Protein AF-A0A176S6S4-F1 (afdb_monomer)

Mean predicted aligned error: 4.21 Å

Sequence (120 aa):
MIKAKTDCPVLLLNDADAAGFAEMELGAGKGRDGVVILHTFGTGIGSAIFVDGRLVPNTEFGHMEIRCKEAEHRASARNRTEEGLKWKAWAWRVNEFLARMEALFWPDLFIIGGGRESTT

InterPro domains:
  IPR000600 ROK family [PF00480] (2-67)
  IPR000600 ROK family [PTHR18964] (2-66)
  IPR043129 ATPase, nucleotide binding domain [SSF53067] (2-31)
  IPR043129 ATPase, nucleotide binding domain [SSF53067] (34-115)

Radius of gyration: 15.81 Å; Cα contacts (8 Å, |Δi|>4): 182; chains: 1; bounding box: 36×34×49 Å

Organism: NCBI:txid1003181

Structure (mmCIF, N/CA/C/O backbone):
data_AF-A0A176S6S4-F1
#
_entry.id   AF-A0A176S6S4-F1
#
loop_
_atom_site.group_PDB
_atom_site.id
_atom_site.type_symbol
_atom_site.label_atom_id
_atom_site.label_alt_id
_atom_site.label_comp_id
_atom_site.label_asym_id
_atom_site.label_entity_id
_atom_site.label_seq_id
_atom_site.pdbx_PDB_ins_code
_atom_site.Cartn_x
_atom_site.Cartn_y
_atom_site.Cartn_z
_atom_site.occupancy
_atom_site.B_iso_or_equiv
_atom_site.auth_seq_id
_atom_site.auth_comp_id
_atom_site.auth_asym_id
_atom_site.auth_atom_id
_atom_site.pdbx_PDB_model_num
ATOM 1 N N . MET A 1 1 ? 7.375 -7.491 24.045 1.00 76.62 1 MET A N 1
ATOM 2 C CA . MET A 1 1 ? 8.408 -6.504 24.437 1.00 76.62 1 MET A CA 1
ATOM 3 C C . MET A 1 1 ? 7.847 -5.083 24.581 1.00 76.62 1 MET A C 1
ATOM 5 O O . MET A 1 1 ? 8.157 -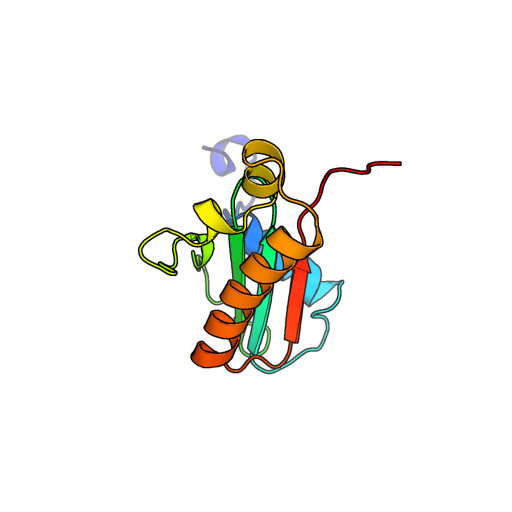4.463 25.583 1.00 76.62 1 MET A O 1
ATOM 9 N N . ILE A 1 2 ? 7.005 -4.576 23.663 1.00 89.81 2 ILE A N 1
ATOM 10 C CA . ILE A 1 2 ? 6.416 -3.219 23.777 1.00 89.81 2 ILE A CA 1
ATOM 11 C C . ILE A 1 2 ? 5.390 -3.127 24.919 1.00 89.81 2 ILE A C 1
ATOM 13 O O . ILE A 1 2 ? 5.599 -2.347 25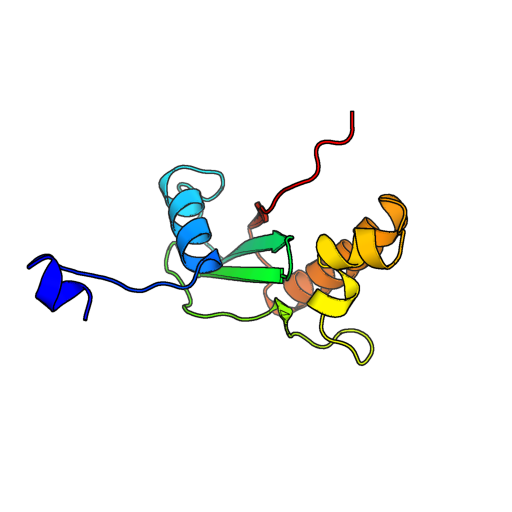.836 1.00 89.81 2 ILE A O 1
ATOM 17 N N . LYS A 1 3 ? 4.363 -3.994 24.939 1.00 90.31 3 LYS A N 1
ATOM 18 C CA . LYS A 1 3 ? 3.342 -4.039 26.010 1.00 90.31 3 LYS A CA 1
ATOM 19 C C . LYS A 1 3 ? 3.943 -4.068 27.423 1.00 90.31 3 LYS A C 1
ATOM 21 O O . LYS A 1 3 ? 3.522 -3.329 28.295 1.00 90.31 3 LYS A O 1
ATOM 26 N N . ALA A 1 4 ? 4.970 -4.893 27.629 1.00 88.62 4 ALA A N 1
ATOM 27 C CA . ALA A 1 4 ? 5.648 -5.027 28.920 1.00 88.62 4 ALA A CA 1
ATOM 28 C C . ALA A 1 4 ? 6.443 -3.777 29.344 1.00 88.62 4 ALA A C 1
ATOM 30 O O . ALA A 1 4 ? 6.741 -3.626 30.521 1.00 88.62 4 ALA A O 1
ATOM 31 N N . LYS A 1 5 ? 6.820 -2.906 28.399 1.00 94.69 5 LYS A N 1
ATOM 32 C CA . LYS A 1 5 ? 7.529 -1.651 28.684 1.00 94.69 5 LYS A CA 1
ATOM 33 C C . LYS A 1 5 ? 6.590 -0.458 28.850 1.00 94.69 5 LYS A C 1
ATOM 35 O O . LYS A 1 5 ? 6.988 0.514 29.476 1.00 94.69 5 LYS A O 1
ATOM 40 N N . THR A 1 6 ? 5.401 -0.507 28.253 1.00 93.88 6 THR A N 1
ATOM 41 C CA . THR A 1 6 ? 4.445 0.610 28.263 1.00 93.88 6 THR A CA 1
ATOM 42 C C . THR A 1 6 ? 3.305 0.424 29.255 1.00 93.88 6 THR A C 1
ATOM 44 O O . THR A 1 6 ? 2.640 1.400 29.565 1.00 93.88 6 THR A O 1
ATOM 47 N N . ASP A 1 7 ? 3.059 -0.809 29.709 1.00 93.12 7 ASP A N 1
ATOM 48 C CA . ASP A 1 7 ? 1.875 -1.208 30.488 1.00 93.12 7 ASP A CA 1
ATOM 49 C C . ASP A 1 7 ? 0.532 -0.826 29.826 1.00 93.12 7 ASP A C 1
ATOM 51 O O . ASP A 1 7 ? -0.523 -0.781 30.451 1.00 93.12 7 ASP A O 1
ATOM 55 N N . CYS A 1 8 ? 0.559 -0.590 28.511 1.00 95.25 8 CYS A N 1
ATOM 56 C CA . CYS A 1 8 ? -0.609 -0.238 27.708 1.00 95.25 8 CYS A CA 1
ATOM 57 C C . CYS A 1 8 ? -1.012 -1.397 26.785 1.00 95.25 8 CYS A C 1
ATOM 59 O O . CYS A 1 8 ? -0.154 -2.186 26.366 1.00 95.25 8 CYS A O 1
ATOM 61 N N . PRO A 1 9 ? -2.294 -1.491 26.383 1.00 95.00 9 PRO A N 1
ATOM 62 C CA . PRO A 1 9 ? -2.700 -2.318 25.252 1.00 95.00 9 PRO A CA 1
ATOM 63 C C . PRO A 1 9 ? -1.901 -1.954 23.993 1.00 95.00 9 PRO A C 1
ATOM 65 O O . PRO A 1 9 ? -1.708 -0.780 23.688 1.00 95.00 9 PRO A O 1
ATOM 68 N N . VAL A 1 10 ? -1.426 -2.967 23.267 1.00 93.12 10 VAL A N 1
ATOM 69 C CA . VAL A 1 10 ? -0.653 -2.797 22.030 1.00 93.12 10 VAL A CA 1
ATOM 70 C C . VAL A 1 10 ? -1.248 -3.699 20.964 1.00 93.12 10 VAL A C 1
ATOM 72 O O . VAL A 1 10 ? -1.411 -4.897 21.200 1.00 93.12 10 VAL A O 1
ATOM 75 N N . LEU A 1 11 ? -1.512 -3.121 19.796 1.00 90.75 11 LEU A N 1
ATOM 76 C CA . LEU A 1 11 ? -1.846 -3.832 18.570 1.00 90.75 11 LEU A CA 1
ATOM 77 C C . LEU A 1 11 ? -0.698 -3.635 17.577 1.00 90.75 11 LEU A C 1
ATOM 79 O O . LEU A 1 11 ? -0.171 -2.531 17.452 1.00 90.75 11 LEU A O 1
ATOM 83 N N . LEU A 1 12 ? -0.294 -4.711 16.907 1.00 90.69 12 LEU A N 1
ATOM 84 C CA . LEU A 1 12 ? 0.649 -4.654 15.795 1.00 90.69 12 LEU A CA 1
ATOM 85 C C . LEU A 1 12 ? -0.130 -4.790 14.497 1.00 90.69 12 LEU A C 1
ATOM 87 O O . LEU A 1 12 ? -1.062 -5.589 14.422 1.00 90.69 12 LEU A O 1
ATOM 91 N N . LEU A 1 13 ? 0.269 -4.014 13.501 1.00 90.69 13 LEU A N 1
ATOM 92 C CA . LEU A 1 13 ? -0.398 -3.954 12.215 1.00 90.69 13 LEU A CA 1
ATOM 93 C C . LEU A 1 13 ? 0.640 -3.737 11.112 1.00 90.69 13 LEU A C 1
ATOM 95 O O . LEU A 1 13 ? 1.675 -3.111 11.358 1.00 90.69 13 LEU A O 1
ATOM 99 N N . ASN A 1 14 ? 0.362 -4.271 9.923 1.00 91.19 14 ASN A N 1
ATOM 100 C CA . ASN A 1 14 ? 1.104 -3.932 8.713 1.00 91.19 14 ASN A CA 1
ATOM 101 C C . ASN A 1 14 ? 0.907 -2.428 8.392 1.00 91.19 14 ASN A C 1
ATOM 103 O O . ASN A 1 14 ? -0.087 -1.817 8.787 1.00 91.19 14 ASN A O 1
ATOM 107 N N . ASP A 1 15 ? 1.881 -1.805 7.734 1.00 92.75 15 ASP A N 1
ATOM 108 C CA . ASP A 1 15 ? 1.864 -0.374 7.422 1.00 92.75 15 ASP A CA 1
ATOM 109 C C . ASP A 1 15 ? 0.749 0.017 6.437 1.00 92.75 15 ASP A C 1
ATOM 111 O O . ASP A 1 15 ? 0.070 1.025 6.653 1.00 92.75 15 ASP A O 1
ATOM 115 N N . ALA A 1 16 ? 0.515 -0.787 5.399 1.00 94.88 16 ALA A N 1
ATOM 116 C CA . ALA A 1 16 ? -0.588 -0.611 4.461 1.00 94.88 16 ALA A CA 1
ATOM 117 C C . ALA A 1 16 ? -1.944 -0.807 5.146 1.00 94.88 16 ALA A C 1
ATOM 119 O O . ALA A 1 16 ? -2.841 0.005 4.936 1.00 94.88 16 ALA A O 1
ATOM 120 N N . ASP A 1 17 ? -2.082 -1.810 6.017 1.00 96.38 17 ASP A N 1
ATOM 121 C CA . ASP A 1 17 ? -3.300 -2.007 6.814 1.00 96.38 17 ASP A CA 1
ATOM 122 C C . ASP A 1 17 ? -3.570 -0.787 7.719 1.00 96.38 17 ASP A C 1
ATOM 124 O O . ASP A 1 17 ? -4.706 -0.319 7.829 1.00 96.38 17 ASP A O 1
ATOM 128 N N . ALA A 1 18 ? -2.524 -0.221 8.339 1.00 95.12 18 ALA A N 1
ATOM 129 C CA . ALA A 1 18 ? -2.633 0.981 9.168 1.00 95.12 18 ALA A CA 1
ATOM 130 C C . ALA A 1 18 ? -3.053 2.214 8.353 1.00 95.12 18 ALA A C 1
ATOM 132 O O . ALA A 1 18 ? -3.925 2.972 8.787 1.00 95.12 18 ALA A O 1
ATOM 133 N N . ALA A 1 19 ? -2.475 2.400 7.163 1.00 95.31 19 ALA A N 1
ATOM 134 C CA . ALA A 1 19 ? -2.897 3.439 6.224 1.00 95.31 19 ALA A CA 1
ATOM 135 C C . ALA A 1 19 ? -4.347 3.222 5.757 1.00 95.31 19 ALA A C 1
ATOM 137 O O .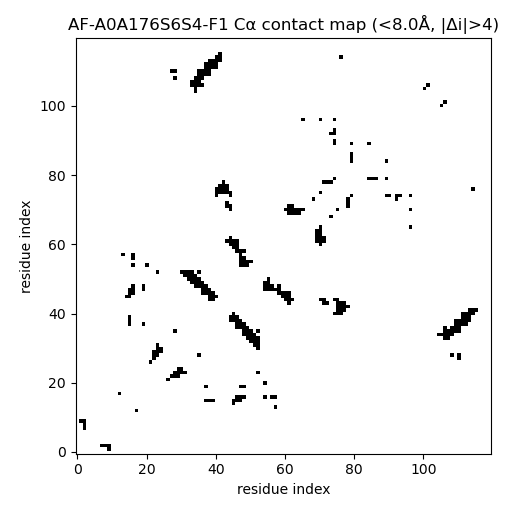 ALA A 1 19 ? -5.123 4.173 5.684 1.00 95.31 19 ALA A O 1
ATOM 138 N N . GLY A 1 20 ? -4.725 1.965 5.521 1.00 96.69 20 GLY A N 1
ATOM 139 C CA . GLY A 1 20 ? -6.080 1.527 5.213 1.00 96.69 20 GLY A CA 1
ATOM 140 C C . GLY A 1 20 ? -7.091 1.992 6.251 1.00 96.69 20 GLY A C 1
ATOM 141 O O . GLY A 1 20 ? -8.053 2.670 5.902 1.00 96.69 20 GLY A O 1
ATOM 142 N N . PHE A 1 21 ? -6.849 1.710 7.534 1.00 97.12 21 PHE A N 1
ATOM 143 C CA . PHE A 1 21 ? -7.740 2.176 8.601 1.00 97.12 21 PHE A CA 1
ATOM 144 C C . PHE A 1 21 ? -7.851 3.700 8.647 1.00 97.12 21 PHE A C 1
ATOM 146 O O . PHE A 1 21 ? -8.951 4.221 8.803 1.00 97.12 21 PHE A O 1
ATOM 153 N N . ALA A 1 22 ? -6.743 4.427 8.483 1.00 96.81 22 ALA A N 1
ATOM 154 C CA . ALA A 1 22 ? -6.787 5.887 8.470 1.00 96.81 22 ALA A CA 1
ATOM 155 C C . ALA A 1 22 ? -7.690 6.422 7.340 1.00 96.81 22 ALA A C 1
ATOM 157 O O . ALA A 1 22 ? -8.516 7.306 7.574 1.00 96.81 22 ALA A O 1
ATOM 158 N N . GLU A 1 23 ? -7.585 5.852 6.138 1.00 98.06 23 GLU A N 1
ATOM 159 C CA . GLU A 1 23 ? -8.406 6.234 4.985 1.00 98.06 23 GLU A CA 1
ATOM 160 C C . GLU A 1 23 ? -9.877 5.817 5.123 1.00 98.06 23 GLU A C 1
ATOM 162 O O . GLU A 1 23 ? -10.763 6.575 4.724 1.00 98.06 23 GLU A O 1
ATOM 167 N N . MET A 1 24 ? -10.156 4.654 5.716 1.00 98.06 24 MET A N 1
ATOM 168 C CA . MET A 1 24 ? -11.524 4.187 5.968 1.00 98.06 24 MET A CA 1
ATOM 169 C C . MET A 1 24 ? -12.231 4.983 7.073 1.00 98.06 24 MET A C 1
ATOM 171 O O . MET A 1 24 ? -13.443 5.161 7.017 1.00 98.06 24 MET A O 1
ATOM 175 N N . GLU A 1 25 ? -11.502 5.505 8.061 1.00 97.38 25 GLU A N 1
ATOM 176 C CA . GLU A 1 25 ? -12.096 6.265 9.170 1.00 97.38 25 GLU A CA 1
ATOM 177 C C . GLU A 1 25 ? -12.229 7.763 8.860 1.00 97.38 25 GLU A C 1
ATOM 179 O O . GLU A 1 25 ? -13.221 8.417 9.210 1.00 97.38 25 GLU A O 1
ATOM 184 N N . LEU A 1 26 ? -11.210 8.336 8.214 1.00 97.50 26 LEU A N 1
ATOM 185 C CA . LEU A 1 26 ? -11.047 9.788 8.097 1.00 97.50 26 LEU A CA 1
ATOM 186 C C . LEU A 1 26 ? -10.871 10.281 6.658 1.00 97.50 26 LEU A C 1
ATOM 188 O O . LEU A 1 26 ? -10.993 11.485 6.429 1.00 97.50 26 LEU A O 1
ATOM 192 N N . GLY A 1 27 ? -10.585 9.386 5.714 1.00 97.25 27 GLY A N 1
ATOM 193 C CA . GLY A 1 27 ? -10.189 9.730 4.352 1.00 97.25 27 GLY A CA 1
ATOM 194 C C . GLY A 1 27 ? -11.201 9.319 3.287 1.00 97.25 27 GLY A C 1
ATOM 195 O O . GLY A 1 27 ? -12.418 9.414 3.471 1.00 97.25 27 GLY A O 1
ATOM 196 N N . ALA A 1 28 ? -10.683 8.890 2.136 1.00 97.56 28 ALA A N 1
ATOM 197 C CA . ALA A 1 28 ? -11.482 8.613 0.942 1.00 97.56 28 ALA A CA 1
ATOM 198 C C . ALA A 1 28 ? -12.391 7.377 1.079 1.00 97.56 28 ALA A C 1
ATOM 200 O O . ALA A 1 28 ? -13.386 7.261 0.358 1.00 97.56 28 ALA A O 1
ATOM 201 N N . GLY A 1 29 ? -12.065 6.474 2.006 1.00 97.88 29 GLY A N 1
ATOM 202 C CA . GLY A 1 29 ? -12.836 5.268 2.300 1.00 97.88 29 GLY A CA 1
ATOM 203 C C . GLY A 1 29 ? -13.989 5.488 3.281 1.00 97.88 29 GLY A C 1
ATOM 204 O O . GLY A 1 29 ? -14.782 4.575 3.509 1.00 97.88 29 GLY A O 1
ATOM 205 N N . LYS A 1 30 ? -14.123 6.687 3.861 1.00 98.19 30 LYS A N 1
ATOM 206 C CA . LYS A 1 30 ? -15.117 6.950 4.903 1.00 98.19 30 LYS A CA 1
ATOM 207 C C . LYS A 1 30 ? -16.549 6.740 4.420 1.00 98.19 30 LYS A C 1
ATOM 209 O O . LYS A 1 30 ? -17.013 7.409 3.498 1.00 98.19 30 LYS A O 1
ATOM 214 N N . GLY A 1 31 ? -17.263 5.844 5.105 1.00 96.94 31 GLY A N 1
ATOM 215 C CA . GLY A 1 31 ? -18.653 5.498 4.792 1.00 96.94 31 GLY A CA 1
ATOM 216 C C . GLY A 1 31 ? -18.819 4.741 3.472 1.00 96.94 31 GLY A C 1
ATOM 217 O O . GLY A 1 31 ? -19.903 4.772 2.894 1.00 96.94 31 GLY A O 1
ATOM 218 N N . ARG A 1 32 ? -17.747 4.123 2.960 1.00 97.31 32 ARG A N 1
ATOM 219 C CA . ARG A 1 32 ? -17.800 3.241 1.794 1.00 97.31 32 ARG A CA 1
ATOM 220 C C . ARG A 1 32 ? -18.043 1.804 2.241 1.00 97.31 32 ARG A C 1
ATOM 222 O O . ARG A 1 32 ? -17.247 1.247 2.993 1.00 97.31 32 ARG A O 1
ATOM 229 N N . ASP A 1 33 ? -19.122 1.234 1.724 1.00 95.38 33 ASP A N 1
ATOM 230 C CA . ASP A 1 33 ? -19.413 -0.197 1.786 1.00 95.38 33 ASP A CA 1
ATOM 231 C C . ASP A 1 33 ? -18.848 -0.905 0.542 1.00 95.38 33 ASP A C 1
ATOM 233 O O . ASP A 1 33 ? -18.321 -0.250 -0.364 1.00 95.38 33 ASP A O 1
ATOM 237 N N . GLY A 1 34 ? -18.954 -2.234 0.489 1.00 97.75 34 GLY A N 1
ATOM 238 C CA . GLY A 1 34 ? -18.414 -3.032 -0.607 1.00 97.75 34 GLY A CA 1
ATOM 239 C C . GLY A 1 34 ? -16.911 -3.276 -0.480 1.00 97.75 34 GLY A C 1
ATOM 240 O O . GLY A 1 34 ? -16.359 -3.313 0.625 1.00 97.75 34 GLY A O 1
ATOM 241 N N . VAL A 1 35 ? -16.246 -3.495 -1.614 1.00 98.56 35 VAL A N 1
ATOM 242 C CA . VAL A 1 35 ? -14.820 -3.828 -1.681 1.00 98.56 35 VAL A CA 1
ATOM 243 C C . VAL A 1 35 ? -14.002 -2.561 -1.925 1.00 98.56 35 VAL A C 1
ATOM 245 O O . VAL A 1 35 ? -13.983 -2.013 -3.028 1.00 98.56 35 VAL A O 1
ATOM 248 N N . VAL A 1 36 ? -13.269 -2.119 -0.904 1.00 98.69 36 VAL A N 1
ATOM 249 C CA . VAL A 1 36 ? -12.339 -0.984 -0.992 1.00 98.69 36 VAL A CA 1
ATOM 250 C C . VAL A 1 36 ? -10.910 -1.501 -0.934 1.00 98.69 36 VAL A C 1
ATOM 252 O O . VAL A 1 36 ? -10.542 -2.231 -0.015 1.00 98.69 36 VAL A O 1
ATOM 255 N N . ILE A 1 37 ? -10.087 -1.109 -1.903 1.00 98.56 37 ILE A N 1
ATOM 256 C CA . ILE A 1 37 ? -8.686 -1.527 -1.985 1.00 98.56 37 ILE A CA 1
ATOM 257 C C . ILE A 1 37 ? -7.787 -0.304 -1.890 1.00 98.56 37 ILE A C 1
ATOM 259 O O . ILE A 1 37 ? -7.853 0.599 -2.723 1.00 98.56 37 ILE A O 1
ATOM 263 N N . LEU A 1 38 ? -6.901 -0.304 -0.900 1.00 98.06 38 LEU A N 1
ATOM 264 C CA . LEU A 1 38 ? -5.831 0.668 -0.772 1.00 98.06 38 LEU A CA 1
ATOM 265 C C . LEU A 1 38 ? -4.509 0.064 -1.242 1.00 98.06 38 LEU A C 1
ATOM 267 O O . LEU A 1 38 ? -4.114 -1.011 -0.792 1.00 98.06 38 LEU A O 1
ATOM 271 N N . HIS A 1 39 ? -3.798 0.793 -2.100 1.00 97.81 39 HIS A N 1
ATOM 272 C CA . HIS A 1 39 ? -2.423 0.478 -2.478 1.00 97.81 39 HIS A CA 1
ATOM 273 C C . HIS A 1 39 ? -1.488 1.638 -2.180 1.00 97.81 39 HIS A C 1
ATOM 275 O O . HIS A 1 39 ? -1.781 2.783 -2.525 1.00 97.81 39 HIS A O 1
ATOM 281 N N . THR A 1 40 ? -0.331 1.339 -1.593 1.00 95.69 40 THR A N 1
ATOM 282 C CA . THR A 1 40 ? 0.746 2.313 -1.395 1.00 95.69 40 THR A CA 1
ATOM 283 C C . THR A 1 40 ? 1.888 2.035 -2.364 1.00 95.69 40 THR A C 1
ATOM 285 O O . THR A 1 40 ? 2.365 0.909 -2.459 1.00 95.69 40 THR A O 1
ATOM 288 N N . PHE A 1 41 ? 2.353 3.060 -3.083 1.00 95.38 41 PHE A N 1
ATOM 289 C CA . PHE A 1 41 ? 3.505 2.951 -3.985 1.00 95.38 41 PHE A CA 1
ATOM 290 C C . PHE A 1 41 ? 4.703 3.697 -3.395 1.00 95.38 41 PHE A C 1
ATOM 292 O O . PHE A 1 41 ? 4.763 4.926 -3.413 1.00 95.38 41 PHE A O 1
ATOM 299 N N . GLY A 1 42 ? 5.670 2.948 -2.868 1.00 92.69 42 GLY A N 1
ATOM 300 C CA . GLY A 1 42 ? 6.865 3.485 -2.217 1.00 92.69 42 GLY A CA 1
ATOM 301 C C . GLY A 1 42 ? 8.109 2.694 -2.604 1.00 92.69 42 GLY A C 1
ATOM 302 O O . GLY A 1 42 ? 8.359 2.455 -3.788 1.00 92.69 42 GLY A O 1
ATOM 303 N N . THR A 1 43 ? 8.889 2.281 -1.603 1.00 92.31 43 THR A N 1
ATOM 304 C CA . THR A 1 43 ? 10.003 1.338 -1.798 1.00 92.31 43 THR A CA 1
ATOM 305 C C . THR A 1 43 ? 9.511 0.019 -2.400 1.00 92.31 43 THR A C 1
ATOM 307 O O . THR A 1 43 ? 10.140 -0.487 -3.327 1.00 92.31 43 THR A O 1
ATOM 310 N N . GLY A 1 44 ? 8.368 -0.475 -1.918 1.00 94.19 44 GLY A N 1
ATOM 311 C CA . GLY A 1 44 ? 7.617 -1.603 -2.474 1.00 94.19 44 GLY A CA 1
ATOM 312 C C . GLY A 1 44 ? 6.196 -1.193 -2.869 1.00 94.19 44 GLY A C 1
ATOM 313 O O . GLY A 1 44 ? 5.920 -0.001 -3.078 1.00 94.19 44 GLY A O 1
ATOM 314 N N . ILE A 1 45 ? 5.304 -2.179 -2.962 1.00 96.62 45 ILE A N 1
ATOM 315 C CA . ILE A 1 45 ? 3.860 -1.968 -3.137 1.00 96.62 45 ILE A CA 1
ATOM 316 C C . ILE A 1 45 ? 3.119 -2.589 -1.953 1.00 96.62 45 ILE A C 1
ATOM 318 O O . ILE A 1 45 ? 3.110 -3.806 -1.811 1.00 96.62 45 ILE A O 1
ATOM 322 N N . GLY A 1 46 ? 2.472 -1.762 -1.134 1.00 96.50 46 GLY A N 1
ATOM 323 C CA . GLY A 1 46 ? 1.611 -2.237 -0.050 1.00 96.50 46 GLY A CA 1
ATOM 324 C C . GLY A 1 46 ? 0.171 -2.459 -0.513 1.00 96.50 46 GLY A C 1
ATOM 325 O O . GLY A 1 46 ? -0.280 -1.862 -1.499 1.00 96.50 46 GLY A O 1
ATOM 326 N N . SER A 1 47 ? -0.574 -3.295 0.209 1.00 97.19 47 SER A N 1
ATOM 327 C CA . SER A 1 47 ? -2.003 -3.514 -0.032 1.00 97.19 47 SER A CA 1
ATOM 328 C C . SER A 1 47 ? -2.794 -3.663 1.257 1.00 97.19 47 SER A C 1
ATOM 330 O O . SER A 1 47 ? -2.378 -4.399 2.143 1.00 97.19 47 SER A O 1
ATOM 332 N N . ALA A 1 48 ? -3.960 -3.024 1.307 1.00 97.88 48 ALA A N 1
ATOM 333 C CA . ALA A 1 48 ? -4.982 -3.266 2.315 1.00 97.88 48 ALA A CA 1
ATOM 334 C C . ALA A 1 48 ? -6.342 -3.385 1.628 1.00 97.88 48 ALA A C 1
ATOM 336 O O . ALA A 1 48 ? -6.698 -2.545 0.798 1.00 97.88 48 ALA A O 1
ATOM 337 N N . ILE A 1 49 ? -7.098 -4.428 1.959 1.00 98.38 49 ILE A N 1
ATOM 338 C CA . ILE A 1 49 ? -8.425 -4.673 1.388 1.00 98.38 49 ILE A CA 1
ATOM 339 C C . ILE A 1 49 ? -9.458 -4.622 2.502 1.00 98.38 49 ILE A C 1
ATOM 341 O O . ILE A 1 49 ? -9.292 -5.258 3.539 1.00 98.38 49 ILE A O 1
ATOM 345 N N . PHE A 1 50 ? -10.545 -3.902 2.262 1.00 98.50 50 PHE A N 1
ATOM 346 C CA . PHE A 1 50 ? -11.698 -3.844 3.144 1.00 98.50 50 PHE A CA 1
ATOM 347 C C . PHE A 1 50 ? -12.920 -4.401 2.425 1.00 98.50 50 PHE A C 1
ATOM 349 O O . PHE A 1 50 ? -13.139 -4.103 1.253 1.00 98.50 50 PHE A O 1
ATOM 356 N N . VAL A 1 51 ? -13.714 -5.191 3.144 1.00 98.44 51 VAL A N 1
ATOM 357 C CA . VAL A 1 51 ? -15.037 -5.650 2.712 1.00 98.44 51 VAL A CA 1
ATOM 358 C C . VAL A 1 51 ? -16.046 -5.148 3.733 1.00 98.44 51 VAL A C 1
ATOM 360 O O . VAL A 1 51 ? -15.963 -5.516 4.906 1.00 98.44 51 VAL A O 1
ATOM 363 N N . ASP A 1 52 ? -16.950 -4.269 3.307 1.00 97.88 52 ASP A N 1
ATOM 364 C CA . ASP A 1 52 ? -17.965 -3.636 4.162 1.00 97.88 52 ASP A CA 1
ATOM 365 C C . ASP A 1 52 ? -17.350 -3.016 5.432 1.00 97.88 52 ASP A C 1
ATOM 367 O O . ASP 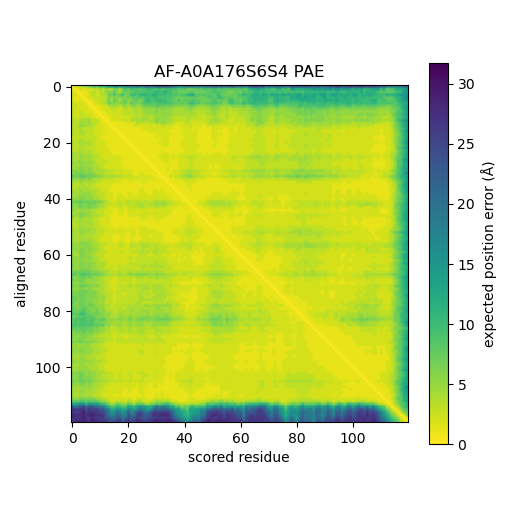A 1 52 ? -17.735 -3.306 6.570 1.00 97.88 52 ASP A O 1
ATOM 371 N N . GLY A 1 53 ? -16.294 -2.220 5.234 1.00 97.00 53 GLY A N 1
ATOM 372 C CA . GLY A 1 53 ? -15.557 -1.548 6.308 1.00 97.00 53 GLY A CA 1
ATOM 373 C C . GLY A 1 53 ? -14.663 -2.457 7.159 1.00 97.00 53 GLY A C 1
ATOM 374 O O . GLY A 1 53 ? -13.989 -1.972 8.067 1.00 97.00 53 GLY A O 1
ATOM 375 N N . ARG A 1 54 ? -14.611 -3.769 6.892 1.00 97.69 54 ARG A N 1
ATOM 376 C CA . ARG A 1 54 ? -13.794 -4.723 7.656 1.00 97.69 54 ARG A CA 1
ATOM 377 C C . ARG A 1 54 ? -12.518 -5.075 6.916 1.00 97.69 54 ARG A C 1
ATOM 379 O O . ARG A 1 54 ? -12.571 -5.529 5.778 1.00 97.69 54 ARG A O 1
ATOM 386 N N . LEU A 1 55 ? -11.387 -4.923 7.596 1.00 97.50 55 LEU A N 1
ATOM 387 C CA . LEU A 1 55 ? -10.082 -5.281 7.054 1.00 97.50 55 LEU A CA 1
ATOM 388 C C . LEU A 1 55 ? -9.990 -6.792 6.781 1.00 97.50 55 LEU A C 1
ATOM 390 O O . LEU A 1 55 ? -10.259 -7.610 7.664 1.00 97.50 55 LEU A O 1
ATOM 394 N N . VAL A 1 56 ? -9.532 -7.141 5.583 1.00 97.50 56 VAL A N 1
ATOM 395 C CA . VAL A 1 56 ? -8.940 -8.439 5.257 1.00 97.50 56 VAL A CA 1
ATOM 396 C C . VAL A 1 56 ? -7.444 -8.321 5.561 1.00 97.50 56 VAL A C 1
ATOM 398 O O . VAL A 1 56 ? -6.731 -7.648 4.818 1.00 97.50 56 VAL A O 1
ATOM 401 N N . PRO A 1 57 ? -6.966 -8.887 6.681 1.00 94.06 57 PRO A N 1
ATOM 402 C CA . PRO A 1 57 ? -5.658 -8.532 7.216 1.00 94.06 57 PRO A CA 1
ATOM 403 C C . PRO A 1 57 ? -4.516 -9.116 6.386 1.00 94.06 57 PRO A C 1
ATOM 405 O O . PRO A 1 57 ? -4.634 -10.219 5.846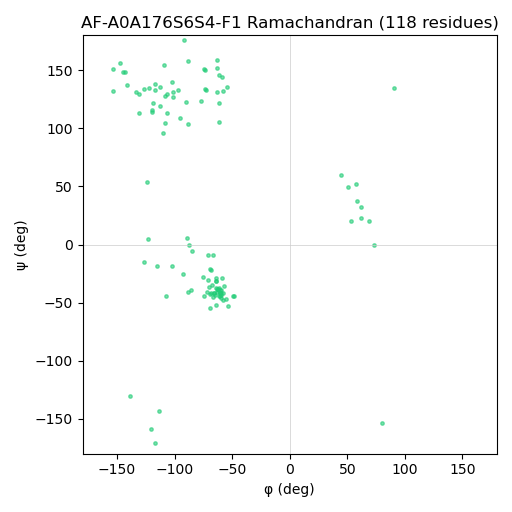 1.00 94.06 57 PRO A O 1
ATOM 408 N N . ASN A 1 58 ? -3.380 -8.412 6.383 1.00 91.81 58 ASN A N 1
ATOM 409 C CA . ASN A 1 58 ? -2.097 -8.916 5.888 1.00 91.81 58 ASN A CA 1
ATOM 410 C C . ASN A 1 58 ? -2.112 -9.360 4.414 1.00 91.81 58 ASN A C 1
ATOM 412 O O . ASN A 1 58 ? -1.478 -10.352 4.047 1.00 91.81 58 ASN A O 1
ATOM 416 N N . THR A 1 59 ? -2.837 -8.635 3.560 1.00 95.56 59 THR A N 1
ATOM 417 C CA . THR A 1 59 ? -2.755 -8.849 2.112 1.00 95.56 59 THR A CA 1
ATOM 418 C C . THR A 1 59 ? -1.430 -8.323 1.564 1.00 95.56 59 THR A C 1
ATOM 420 O O . THR A 1 59 ? -1.067 -7.186 1.844 1.00 95.56 59 THR A O 1
ATOM 423 N N . GLU A 1 60 ? -0.745 -9.116 0.736 1.00 95.19 60 GLU A N 1
ATOM 424 C CA . GLU A 1 60 ? 0.594 -8.805 0.203 1.00 95.19 60 GLU A CA 1
ATOM 425 C C . GLU A 1 60 ? 0.614 -8.833 -1.338 1.00 95.19 60 GLU A C 1
ATOM 427 O O . GLU A 1 60 ? 1.395 -9.538 -1.982 1.00 95.19 60 GLU A O 1
ATOM 432 N N . PHE A 1 61 ? -0.287 -8.076 -1.971 1.00 96.94 61 PHE A N 1
ATOM 433 C CA . PHE A 1 61 ? -0.421 -8.061 -3.434 1.00 96.94 61 PHE A CA 1
ATOM 434 C C . PHE A 1 61 ? 0.741 -7.374 -4.160 1.00 96.94 61 PHE A C 1
ATOM 436 O O . PHE A 1 61 ? 0.855 -7.516 -5.378 1.00 96.94 61 PHE A O 1
ATOM 443 N N . GLY A 1 62 ? 1.651 -6.706 -3.443 1.00 95.62 62 GLY A N 1
ATOM 444 C CA . GLY A 1 62 ? 2.919 -6.240 -4.011 1.00 95.62 62 GLY A CA 1
ATOM 445 C C . GLY A 1 62 ? 3.787 -7.367 -4.579 1.00 95.62 62 GLY A C 1
ATOM 446 O O . GLY A 1 62 ? 4.478 -7.159 -5.579 1.00 95.62 62 GLY A O 1
ATOM 447 N N . HIS A 1 63 ? 3.666 -8.579 -4.030 1.00 96.75 63 HIS A N 1
ATOM 448 C CA . HIS A 1 63 ? 4.372 -9.774 -4.502 1.00 96.75 63 HIS A CA 1
ATOM 449 C C . HIS A 1 63 ? 3.607 -10.554 -5.583 1.00 96.75 63 HIS A C 1
ATOM 451 O O . HIS A 1 63 ? 4.051 -11.617 -6.014 1.00 96.75 63 HIS A O 1
ATOM 457 N N . MET A 1 64 ? 2.464 -10.047 -6.067 1.00 96.62 64 MET A N 1
ATOM 458 C CA . MET A 1 64 ? 1.760 -10.667 -7.191 1.00 96.62 64 MET A CA 1
ATOM 459 C C . MET A 1 64 ? 2.682 -10.749 -8.409 1.00 96.62 64 MET A C 1
ATOM 461 O O . MET A 1 64 ? 3.283 -9.755 -8.817 1.00 96.62 64 MET A O 1
ATOM 465 N N . GLU A 1 65 ? 2.745 -11.915 -9.047 1.00 97.44 65 GLU A N 1
ATOM 466 C CA . GLU A 1 65 ? 3.526 -12.073 -10.266 1.00 97.44 65 GLU A CA 1
ATOM 467 C C . GLU A 1 65 ? 2.803 -11.471 -11.484 1.00 97.44 65 GLU A C 1
ATOM 469 O O . GLU A 1 65 ? 1.690 -11.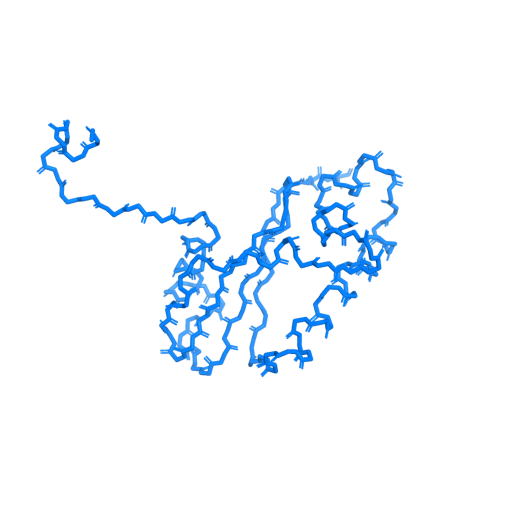860 -11.840 1.00 97.44 65 GLU A O 1
ATOM 474 N N . ILE A 1 66 ? 3.464 -10.543 -12.179 1.00 96.75 66 ILE A N 1
ATOM 475 C CA . ILE A 1 66 ? 3.006 -9.963 -13.442 1.00 96.75 66 ILE A CA 1
ATOM 476 C C . ILE A 1 66 ? 4.150 -10.021 -14.452 1.00 96.75 66 ILE A C 1
ATOM 478 O O . ILE A 1 66 ? 5.131 -9.282 -14.349 1.00 96.75 66 ILE A O 1
ATOM 482 N N . ARG A 1 67 ? 3.981 -10.840 -15.499 1.00 95.25 67 ARG A N 1
ATOM 483 C CA . ARG A 1 67 ? 5.017 -11.125 -16.516 1.00 95.25 67 ARG A CA 1
ATOM 484 C C . ARG A 1 67 ? 6.300 -11.687 -15.888 1.00 95.25 67 ARG A C 1
ATOM 486 O O . ARG A 1 67 ? 7.386 -11.162 -16.136 1.00 95.25 67 ARG A O 1
ATOM 493 N N . CYS A 1 68 ? 6.154 -12.740 -15.083 1.00 95.44 68 CYS A N 1
ATOM 494 C CA . CYS A 1 68 ? 7.262 -13.481 -14.468 1.00 95.44 68 CYS A CA 1
ATOM 495 C C . CYS A 1 68 ? 8.138 -12.649 -13.511 1.00 95.44 68 CYS A C 1
ATOM 497 O O . CYS A 1 68 ? 9.315 -12.950 -13.322 1.00 95.44 68 CYS A O 1
ATOM 499 N N . LYS A 1 69 ? 7.598 -11.558 -12.959 1.00 95.50 69 LYS A N 1
ATOM 500 C CA . LYS A 1 69 ? 8.242 -10.730 -11.934 1.00 95.50 69 LYS A CA 1
ATOM 501 C C . LYS A 1 69 ? 7.191 -10.248 -10.950 1.00 95.50 69 LYS A C 1
ATOM 503 O O . LYS A 1 69 ? 6.065 -9.976 -11.358 1.00 95.50 69 LYS A O 1
ATOM 508 N N . GLU A 1 70 ? 7.582 -10.070 -9.699 1.00 97.38 70 GLU A N 1
ATOM 509 C CA . GLU A 1 70 ? 6.730 -9.438 -8.694 1.00 97.38 70 GLU A CA 1
ATOM 510 C C . GLU A 1 70 ? 6.327 -8.019 -9.110 1.00 97.38 70 GLU A C 1
ATOM 512 O O . GLU A 1 70 ? 7.100 -7.288 -9.747 1.00 97.38 70 GLU A O 1
ATOM 517 N N . ALA A 1 71 ? 5.101 -7.634 -8.764 1.00 97.00 71 ALA A N 1
ATOM 518 C CA . ALA A 1 71 ? 4.534 -6.345 -9.122 1.00 97.00 71 ALA A CA 1
ATOM 519 C C . ALA A 1 71 ? 5.375 -5.192 -8.562 1.00 97.00 71 ALA A C 1
ATOM 521 O O . ALA A 1 71 ? 5.616 -4.220 -9.283 1.00 97.00 71 ALA A O 1
ATOM 522 N N . GLU A 1 72 ? 5.900 -5.308 -7.340 1.00 95.88 72 GLU A N 1
ATOM 523 C CA . GLU A 1 72 ? 6.738 -4.267 -6.742 1.00 95.88 72 GLU A CA 1
ATOM 524 C C . GLU A 1 72 ? 8.041 -4.018 -7.507 1.00 95.88 72 GLU A C 1
ATOM 526 O O . GLU A 1 72 ? 8.374 -2.865 -7.787 1.00 95.88 72 GLU A O 1
ATOM 531 N N . HIS A 1 73 ? 8.705 -5.073 -7.986 1.00 95.31 73 HIS A N 1
ATOM 532 C CA . HIS A 1 73 ? 9.901 -4.972 -8.828 1.00 95.31 73 HIS A CA 1
ATOM 533 C C . HIS A 1 73 ? 9.625 -4.358 -10.202 1.00 95.31 73 HIS A C 1
ATOM 535 O O . HIS A 1 73 ? 10.549 -4.092 -10.967 1.00 95.31 73 HIS A O 1
ATOM 541 N N . ARG A 1 74 ? 8.355 -4.156 -10.563 1.00 95.12 74 ARG A N 1
ATOM 542 C CA . ARG A 1 74 ? 7.965 -3.514 -11.818 1.00 95.12 74 ARG A CA 1
ATOM 543 C C . ARG A 1 74 ? 7.421 -2.112 -11.599 1.00 95.12 74 ARG A C 1
ATOM 545 O O . ARG A 1 74 ? 7.783 -1.220 -12.373 1.00 95.12 74 ARG A O 1
ATOM 552 N N . ALA A 1 75 ? 6.563 -1.925 -10.601 1.00 95.81 75 ALA A N 1
ATOM 553 C CA . ALA A 1 75 ? 5.693 -0.763 -10.459 1.00 95.81 75 ALA A CA 1
ATOM 554 C C . ALA A 1 75 ? 5.852 0.004 -9.133 1.00 95.81 75 ALA A C 1
ATOM 556 O O . ALA A 1 75 ? 5.137 0.985 -8.938 1.00 95.81 75 ALA A O 1
ATOM 557 N N . SER A 1 76 ? 6.796 -0.349 -8.251 1.00 94.94 76 SER A N 1
ATOM 558 C CA . SER A 1 76 ? 7.092 0.490 -7.079 1.00 94.94 76 SER A CA 1
ATOM 559 C C . SER A 1 76 ? 7.623 1.873 -7.487 1.00 94.94 76 SER A C 1
ATOM 561 O O . SER A 1 76 ? 8.128 2.074 -8.602 1.00 94.94 76 SER A O 1
ATOM 563 N N . ALA A 1 77 ? 7.513 2.853 -6.589 1.00 91.44 77 ALA A N 1
ATOM 564 C CA . ALA A 1 77 ? 8.044 4.193 -6.831 1.00 91.44 77 ALA A CA 1
ATOM 565 C C . ALA A 1 77 ? 9.581 4.187 -6.870 1.00 91.44 77 ALA A C 1
ATOM 567 O O . ALA A 1 77 ? 10.173 4.894 -7.686 1.00 91.44 77 ALA A O 1
ATOM 568 N N . ARG A 1 78 ? 10.227 3.338 -6.057 1.00 92.69 78 ARG A N 1
ATOM 569 C CA . ARG A 1 78 ? 11.677 3.099 -6.111 1.00 92.69 78 ARG A CA 1
ATOM 570 C C . ARG A 1 78 ? 12.115 2.606 -7.490 1.00 92.69 78 ARG A C 1
ATOM 572 O O . ARG A 1 78 ? 13.040 3.175 -8.068 1.00 92.69 78 ARG A O 1
ATOM 579 N N . ASN A 1 79 ? 11.414 1.616 -8.046 1.00 91.44 79 ASN A N 1
ATOM 580 C CA . ASN A 1 79 ? 11.777 1.046 -9.340 1.00 91.44 79 ASN A CA 1
ATOM 581 C C . ASN A 1 79 ? 11.668 2.068 -10.486 1.00 91.44 79 ASN A C 1
ATOM 583 O O . ASN A 1 79 ? 12.457 2.039 -11.428 1.00 91.44 79 ASN A O 1
ATOM 587 N N . ARG A 1 80 ? 10.732 3.029 -10.395 1.00 93.12 80 ARG A N 1
ATOM 588 C CA . ARG A 1 80 ? 10.654 4.153 -11.347 1.00 93.12 80 ARG A CA 1
ATOM 589 C C . ARG A 1 80 ? 11.974 4.914 -11.432 1.00 93.12 80 ARG A C 1
ATOM 591 O O . ARG A 1 80 ? 12.413 5.225 -12.537 1.00 93.12 80 ARG A O 1
ATOM 598 N N . THR A 1 81 ? 12.558 5.239 -10.282 1.00 90.31 81 THR A N 1
ATOM 599 C CA . THR A 1 81 ? 13.793 6.023 -10.193 1.00 90.31 81 THR A CA 1
ATOM 600 C C . THR A 1 81 ? 15.008 5.183 -10.577 1.00 90.31 81 THR A C 1
ATOM 602 O O . THR A 1 81 ? 15.819 5.646 -11.373 1.00 90.31 81 THR A O 1
ATOM 605 N N . GLU A 1 82 ? 15.110 3.944 -10.086 1.00 91.88 82 GLU A N 1
ATOM 606 C CA . GLU A 1 82 ? 16.242 3.047 -10.379 1.00 91.88 82 GLU A CA 1
ATOM 607 C C . GLU A 1 82 ? 16.355 2.698 -11.870 1.00 91.88 82 GLU A C 1
ATOM 609 O O . GLU A 1 82 ? 17.455 2.676 -12.418 1.00 91.88 82 GLU A O 1
ATOM 614 N N . GLU A 1 83 ? 15.228 2.490 -12.555 1.00 91.75 83 GLU A N 1
ATOM 615 C CA . GLU A 1 83 ? 15.204 2.239 -14.001 1.00 91.75 83 GLU A CA 1
ATOM 616 C C . GLU A 1 83 ? 15.152 3.530 -14.852 1.00 91.75 83 GLU A C 1
ATOM 618 O O . GLU A 1 83 ? 15.105 3.458 -16.082 1.00 91.75 83 GLU A O 1
ATOM 623 N N . GLY A 1 84 ? 15.122 4.721 -14.239 1.00 91.88 84 GLY A N 1
ATOM 624 C CA . GLY A 1 84 ? 15.046 5.999 -14.962 1.00 91.88 84 GLY A CA 1
ATOM 625 C C . GLY A 1 84 ? 13.771 6.166 -15.806 1.00 91.88 84 GLY A C 1
ATOM 626 O O . GLY A 1 84 ? 13.789 6.777 -16.879 1.00 91.88 84 GLY A O 1
ATOM 627 N N . LEU A 1 85 ? 12.648 5.599 -15.357 1.00 92.69 85 LEU A N 1
ATOM 628 C CA . LEU A 1 85 ? 11.402 5.578 -16.120 1.00 92.69 85 LEU A CA 1
ATOM 629 C C . LEU A 1 85 ? 10.730 6.954 -16.155 1.00 92.69 85 LEU A C 1
ATOM 631 O O . LEU A 1 85 ? 10.483 7.599 -15.132 1.00 92.69 85 LEU A O 1
ATOM 635 N N . LYS A 1 86 ? 10.290 7.351 -17.354 1.00 94.94 86 LYS A N 1
ATOM 636 C CA . LYS A 1 86 ? 9.341 8.460 -17.514 1.00 94.94 86 LYS A CA 1
ATOM 637 C C . LYS A 1 86 ? 8.025 8.121 -16.810 1.00 94.94 86 LYS A C 1
ATOM 639 O O . LYS A 1 86 ? 7.561 6.982 -16.881 1.00 94.94 86 LYS A O 1
ATOM 644 N N . TRP A 1 87 ? 7.363 9.131 -16.247 1.00 92.94 87 TRP A N 1
ATOM 645 C CA . TRP A 1 87 ? 6.079 8.983 -15.549 1.00 92.94 87 TRP A CA 1
ATOM 646 C C . TRP A 1 87 ? 5.040 8.180 -16.329 1.00 92.94 87 TRP A C 1
ATOM 648 O O . TRP A 1 87 ? 4.438 7.271 -15.775 1.00 92.94 87 TRP A O 1
ATOM 658 N N . LYS A 1 88 ? 4.889 8.435 -17.634 1.00 95.38 88 LYS A N 1
ATOM 659 C CA . LYS A 1 88 ? 3.954 7.688 -18.490 1.00 95.38 88 LYS A CA 1
ATOM 660 C C . LYS A 1 88 ? 4.269 6.186 -18.560 1.00 95.38 88 LYS A C 1
ATOM 662 O O . LYS A 1 88 ? 3.353 5.372 -18.574 1.00 95.38 88 LYS A O 1
ATOM 667 N N . ALA A 1 89 ? 5.550 5.818 -18.611 1.00 95.69 89 ALA A N 1
ATOM 668 C CA . ALA A 1 89 ? 5.968 4.419 -18.675 1.00 95.69 89 ALA A CA 1
ATOM 669 C C 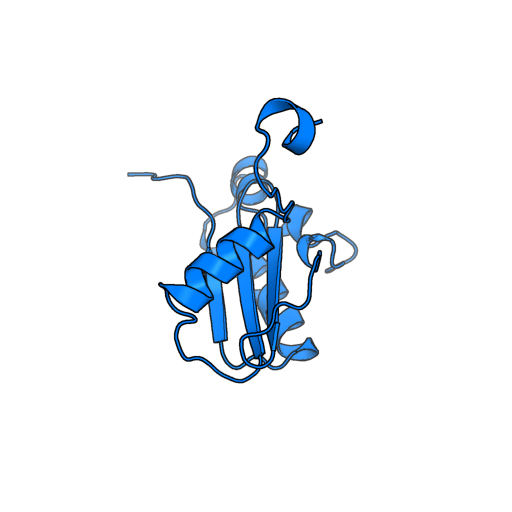. ALA A 1 89 ? 5.734 3.704 -17.338 1.00 95.69 89 ALA A C 1
ATOM 671 O O . ALA A 1 89 ? 5.251 2.576 -17.321 1.00 95.69 89 ALA A O 1
ATOM 672 N N . TRP A 1 90 ? 6.022 4.375 -16.222 1.00 95.75 90 TRP A N 1
ATOM 673 C CA . TRP A 1 90 ? 5.728 3.848 -14.890 1.00 95.75 90 TRP A CA 1
ATOM 674 C C . TRP A 1 90 ? 4.223 3.734 -14.630 1.00 95.75 90 TRP A C 1
ATOM 676 O O . TRP A 1 90 ? 3.761 2.675 -14.221 1.00 95.75 90 TRP A O 1
ATOM 686 N N . ALA A 1 91 ? 3.446 4.762 -14.981 1.00 95.50 91 ALA A N 1
ATOM 687 C CA . ALA A 1 91 ? 1.990 4.750 -14.873 1.00 95.50 91 ALA A CA 1
ATOM 688 C C . ALA A 1 91 ? 1.364 3.594 -15.663 1.00 95.50 91 ALA A C 1
ATOM 690 O O . ALA A 1 91 ? 0.411 2.985 -15.197 1.00 95.50 91 ALA A O 1
ATOM 691 N N . TRP A 1 92 ? 1.924 3.228 -16.822 1.00 97.38 92 TRP A N 1
ATOM 692 C CA . TRP A 1 92 ? 1.469 2.047 -17.558 1.00 97.38 92 TRP A CA 1
ATOM 693 C C . TRP A 1 92 ? 1.684 0.742 -16.774 1.00 97.38 92 TRP A C 1
ATOM 695 O O . TRP A 1 92 ? 0.814 -0.125 -16.785 1.00 97.38 92 TRP A O 1
ATOM 705 N N . ARG A 1 93 ? 2.805 0.605 -16.050 1.00 96.94 93 ARG A N 1
ATOM 706 C CA . ARG A 1 93 ? 3.067 -0.563 -15.189 1.00 96.94 93 ARG A CA 1
ATOM 707 C C . ARG A 1 93 ? 2.128 -0.600 -13.983 1.00 96.94 93 ARG A C 1
ATOM 709 O O . ARG A 1 93 ? 1.602 -1.661 -13.669 1.00 96.94 93 ARG A O 1
ATOM 716 N N . VAL A 1 94 ? 1.888 0.552 -13.354 1.00 97.06 94 VAL A N 1
ATOM 717 C CA . VAL A 1 94 ? 0.899 0.692 -12.274 1.00 97.06 94 VAL A CA 1
ATOM 718 C C . VAL A 1 94 ? -0.497 0.328 -12.780 1.00 97.06 94 VAL A C 1
ATOM 720 O O . VAL A 1 94 ? -1.197 -0.443 -12.137 1.00 97.06 94 VAL A O 1
ATOM 723 N N . ASN A 1 95 ? -0.881 0.797 -13.967 1.00 97.94 95 ASN A N 1
ATOM 724 C CA . ASN A 1 95 ? -2.169 0.469 -14.569 1.00 97.94 95 ASN A CA 1
ATOM 725 C C . ASN A 1 95 ? -2.299 -1.026 -14.896 1.00 97.94 95 ASN A C 1
ATOM 727 O O . ASN A 1 95 ? -3.368 -1.594 -14.711 1.00 97.94 95 ASN A O 1
ATOM 731 N N . GLU A 1 96 ? -1.226 -1.684 -15.354 1.00 98.06 96 GLU A N 1
ATOM 732 C CA . GLU A 1 96 ? -1.223 -3.142 -15.541 1.00 98.06 96 GLU A CA 1
ATOM 733 C C . GLU A 1 96 ? -1.474 -3.871 -14.212 1.00 98.06 96 GLU A C 1
ATOM 735 O O . GLU A 1 96 ? -2.254 -4.816 -14.195 1.00 98.06 96 GLU A O 1
ATOM 740 N N . PHE A 1 97 ? -0.872 -3.418 -13.109 1.00 98.12 97 PHE A N 1
ATOM 741 C CA . PHE A 1 97 ? -1.124 -3.960 -11.771 1.00 98.12 97 PHE A CA 1
ATOM 742 C C . PHE A 1 97 ? -2.568 -3.729 -11.304 1.00 98.12 97 PHE A C 1
ATOM 744 O O . PHE A 1 97 ? -3.258 -4.688 -10.959 1.00 98.12 97 PHE A O 1
ATOM 751 N N . LEU A 1 98 ? -3.062 -2.489 -11.368 1.00 98.25 98 LEU A N 1
ATOM 752 C CA . LEU A 1 98 ? -4.426 -2.153 -10.950 1.00 98.25 98 LEU A CA 1
ATOM 753 C C . LEU A 1 98 ? -5.482 -2.900 -11.771 1.00 98.25 98 LEU A C 1
ATOM 755 O O . LEU A 1 98 ? -6.451 -3.383 -11.201 1.00 98.25 98 LEU A O 1
ATOM 759 N N . ALA A 1 99 ? -5.264 -3.095 -13.075 1.00 98.38 99 ALA A N 1
ATOM 760 C CA . ALA A 1 99 ? -6.168 -3.882 -13.913 1.00 98.38 99 ALA A CA 1
ATOM 761 C C . ALA A 1 99 ? -6.229 -5.366 -13.497 1.00 98.38 99 ALA A C 1
ATOM 763 O O . ALA A 1 99 ? -7.269 -6.006 -13.641 1.00 98.38 99 ALA A O 1
ATOM 764 N N . ARG A 1 100 ? -5.135 -5.942 -12.968 1.00 98.19 100 ARG A N 1
ATOM 765 C CA . ARG A 1 100 ? -5.168 -7.301 -12.391 1.00 98.19 100 ARG A CA 1
ATOM 766 C C . ARG A 1 100 ? -5.966 -7.329 -11.096 1.00 98.19 100 ARG A C 1
ATOM 768 O O . ARG A 1 100 ? -6.765 -8.240 -10.916 1.00 98.19 100 ARG A O 1
ATOM 775 N N . MET A 1 101 ? -5.777 -6.330 -10.237 1.00 98.19 101 MET A N 1
ATOM 776 C CA . MET A 1 101 ? -6.550 -6.194 -9.002 1.00 98.19 101 MET A CA 1
ATOM 777 C C . MET A 1 101 ? -8.044 -6.022 -9.299 1.00 98.19 101 MET A C 1
ATOM 779 O O . MET A 1 101 ? -8.868 -6.714 -8.711 1.00 98.19 101 MET A O 1
ATOM 783 N N . GLU A 1 102 ? -8.393 -5.177 -10.268 1.00 98.31 102 GLU A N 1
ATOM 784 C CA . GLU A 1 102 ? -9.772 -4.976 -10.719 1.00 98.31 102 GLU A CA 1
ATOM 785 C C . GLU A 1 102 ? -10.390 -6.275 -11.246 1.00 98.31 102 GLU A C 1
ATOM 787 O O . GLU A 1 102 ? -11.488 -6.641 -10.839 1.00 98.31 102 GLU A O 1
ATOM 792 N N . ALA A 1 103 ? -9.668 -7.025 -12.081 1.00 98.00 103 ALA A N 1
ATOM 793 C CA . ALA A 1 103 ? -10.159 -8.294 -12.613 1.00 98.00 103 ALA A CA 1
ATOM 794 C C . ALA A 1 103 ? -10.375 -9.375 -11.536 1.00 98.00 103 ALA A C 1
ATOM 796 O O . ALA A 1 103 ? -11.207 -10.260 -11.727 1.00 98.00 103 ALA A O 1
ATOM 797 N N . LEU A 1 104 ? -9.615 -9.335 -10.436 1.00 97.00 104 LEU A N 1
ATOM 798 C CA . LEU A 1 104 ? -9.710 -10.312 -9.347 1.00 97.00 104 LEU A CA 1
ATOM 799 C C . LEU A 1 104 ? -10.793 -9.962 -8.325 1.00 97.00 104 LEU A C 1
ATOM 801 O O . LEU A 1 104 ? -11.459 -10.863 -7.821 1.00 97.00 104 LEU A O 1
ATOM 805 N N . PHE A 1 105 ? -10.939 -8.678 -8.000 1.00 97.31 105 PHE A N 1
ATOM 806 C CA . PHE A 1 105 ? -11.743 -8.235 -6.861 1.00 97.31 105 PHE A CA 1
ATOM 807 C C . PHE A 1 105 ? -12.968 -7.415 -7.240 1.00 97.31 105 PHE A C 1
ATOM 809 O O . PHE A 1 105 ? -13.861 -7.291 -6.411 1.00 97.31 105 PHE A O 1
ATOM 816 N N . TRP A 1 106 ? -13.007 -6.866 -8.456 1.00 97.81 106 TRP A N 1
ATOM 817 C CA . TRP A 1 106 ? -14.054 -5.959 -8.926 1.00 97.81 106 TRP A CA 1
ATOM 818 C C . TRP A 1 106 ? -14.429 -4.887 -7.878 1.00 97.81 106 TRP A C 1
ATOM 820 O O . TRP A 1 106 ? -15.563 -4.863 -7.400 1.00 97.81 106 TRP A O 1
ATOM 830 N N . PRO A 1 107 ? -13.465 -4.049 -7.446 1.00 98.19 107 PRO A N 1
ATOM 831 C CA . PRO A 1 107 ? -13.651 -3.189 -6.288 1.00 98.19 107 PRO A CA 1
ATOM 832 C C . PRO A 1 107 ? -14.556 -1.991 -6.574 1.00 98.19 107 PRO A C 1
ATOM 834 O O . PRO A 1 107 ? -14.559 -1.435 -7.671 1.00 98.19 107 PRO A O 1
ATOM 837 N N . ASP A 1 108 ? -15.242 -1.531 -5.533 1.00 98.44 108 ASP A N 1
ATOM 838 C CA . ASP A 1 108 ? -16.058 -0.317 -5.547 1.00 98.44 108 ASP A CA 1
ATOM 839 C C . ASP A 1 108 ? -15.199 0.955 -5.499 1.00 98.44 108 ASP A C 1
ATOM 841 O O . ASP A 1 108 ? -15.603 2.017 -5.983 1.00 98.44 108 ASP A O 1
ATOM 845 N N . LEU A 1 109 ? -14.001 0.866 -4.906 1.00 98.38 109 LEU A N 1
ATOM 846 C CA . LEU A 1 109 ? -13.074 1.987 -4.791 1.00 98.38 109 LEU A CA 1
ATOM 8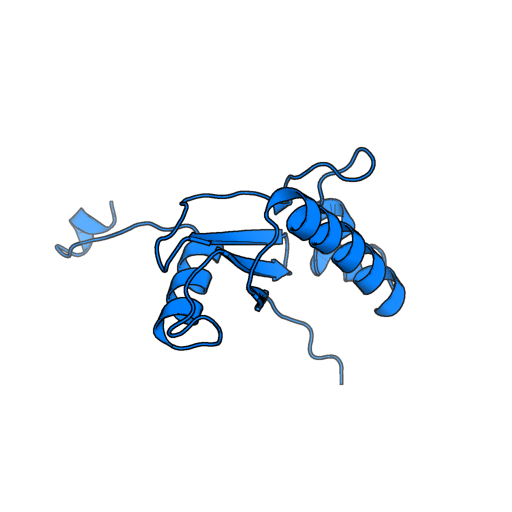47 C C . LEU A 1 109 ? -11.618 1.522 -4.694 1.00 98.38 109 LEU A C 1
ATOM 849 O O . LEU A 1 109 ? -11.265 0.705 -3.845 1.00 98.38 109 LEU A O 1
ATOM 853 N N . PHE A 1 110 ? -10.755 2.147 -5.497 1.00 98.31 110 PHE A N 1
ATOM 854 C CA . PHE A 1 110 ? -9.315 2.162 -5.261 1.00 98.31 110 PHE A CA 1
ATOM 855 C C . PHE A 1 110 ? -8.896 3.446 -4.541 1.00 98.31 110 PHE A C 1
ATOM 857 O O . PHE A 1 110 ? -9.241 4.548 -4.972 1.00 98.31 110 PHE A O 1
ATOM 864 N N . ILE A 1 111 ? -8.085 3.307 -3.496 1.00 98.06 111 ILE A N 1
ATOM 865 C CA . ILE A 1 111 ? -7.393 4.408 -2.824 1.00 98.06 111 ILE A CA 1
ATOM 866 C C . ILE A 1 111 ? -5.899 4.248 -3.092 1.00 98.06 111 ILE A C 1
ATOM 868 O O . ILE A 1 111 ? -5.293 3.235 -2.747 1.00 98.06 111 ILE A O 1
ATOM 872 N N . ILE A 1 112 ? -5.297 5.241 -3.742 1.00 96.44 112 ILE A N 1
ATOM 873 C CA . ILE A 1 112 ? -3.883 5.199 -4.117 1.00 96.44 112 ILE A CA 1
ATOM 874 C C . ILE A 1 112 ? -3.103 6.141 -3.208 1.00 96.44 112 ILE A C 1
ATOM 876 O O . ILE A 1 112 ? -3.277 7.357 -3.263 1.00 96.44 112 ILE A O 1
ATOM 880 N N . GLY A 1 113 ? -2.244 5.562 -2.376 1.00 91.56 113 GLY A N 1
ATOM 881 C CA . GLY A 1 113 ? -1.351 6.267 -1.468 1.00 91.56 113 GLY A CA 1
ATOM 882 C C . GLY A 1 113 ? 0.126 6.027 -1.784 1.00 91.56 113 GLY A C 1
ATOM 883 O O . GLY A 1 113 ? 0.501 5.402 -2.778 1.00 91.56 113 GLY A O 1
ATOM 884 N N . GLY A 1 114 ? 0.982 6.495 -0.879 1.00 82.56 114 GLY A N 1
ATOM 885 C CA . GLY A 1 114 ? 2.435 6.454 -1.040 1.00 82.56 114 GLY A CA 1
ATOM 886 C C . GLY A 1 114 ? 2.996 7.710 -1.720 1.00 82.56 114 GLY A C 1
ATOM 887 O O . GLY A 1 114 ? 2.463 8.215 -2.702 1.00 82.56 114 GLY A O 1
ATOM 888 N N . GLY A 1 115 ? 4.086 8.233 -1.155 1.00 69.50 115 GLY A N 1
ATOM 889 C CA . GLY A 1 115 ? 4.904 9.343 -1.668 1.00 69.50 115 GLY A CA 1
ATOM 890 C C . GLY A 1 115 ? 6.328 9.182 -1.114 1.00 69.50 115 GLY A C 1
ATOM 891 O O . GLY A 1 115 ? 6.486 8.600 -0.043 1.00 69.50 115 GLY A O 1
ATOM 892 N N . ARG A 1 116 ? 7.426 9.613 -1.757 1.00 48.66 116 ARG A N 1
ATOM 893 C CA . ARG A 1 116 ? 7.746 10.888 -2.450 1.00 48.66 116 ARG A CA 1
ATOM 894 C C . ARG A 1 116 ? 8.697 10.602 -3.646 1.00 48.66 116 ARG A C 1
ATOM 896 O O . ARG A 1 116 ? 9.342 9.564 -3.656 1.00 48.66 116 ARG A O 1
ATOM 903 N N . GLU A 1 117 ? 8.790 11.415 -4.704 1.00 43.59 117 GLU A N 1
ATOM 904 C CA . GLU A 1 117 ? 9.421 12.746 -4.706 1.00 43.59 117 GLU A CA 1
ATOM 905 C C . GLU A 1 117 ? 8.535 13.879 -5.244 1.00 43.59 117 GLU A C 1
ATOM 907 O O . GLU A 1 117 ? 7.949 13.803 -6.322 1.00 43.59 117 GLU A O 1
ATOM 912 N N . SER A 1 118 ? 8.538 14.980 -4.492 1.00 41.19 118 SER A N 1
ATOM 913 C CA . SER A 1 118 ? 8.409 16.331 -5.022 1.00 41.19 118 SER A CA 1
ATOM 914 C C . SER A 1 118 ? 9.584 16.598 -5.964 1.00 41.19 118 SER A C 1
ATOM 916 O O . SER A 1 118 ? 10.698 16.818 -5.493 1.00 41.19 118 SER A O 1
ATOM 918 N N . THR A 1 119 ? 9.350 16.589 -7.270 1.00 33.22 119 THR A N 1
ATOM 919 C CA . THR A 1 119 ? 10.252 17.248 -8.217 1.00 33.22 119 THR A CA 1
ATOM 920 C C . THR A 1 119 ? 9.501 18.454 -8.757 1.00 33.22 119 THR A C 1
ATOM 922 O O . THR A 1 119 ? 8.629 18.331 -9.618 1.00 33.22 119 THR A O 1
ATOM 925 N N . THR A 1 120 ? 9.776 19.589 -8.120 1.00 32.91 120 THR A N 1
ATOM 926 C CA . THR A 1 120 ? 9.744 20.913 -8.741 1.00 32.91 120 THR A 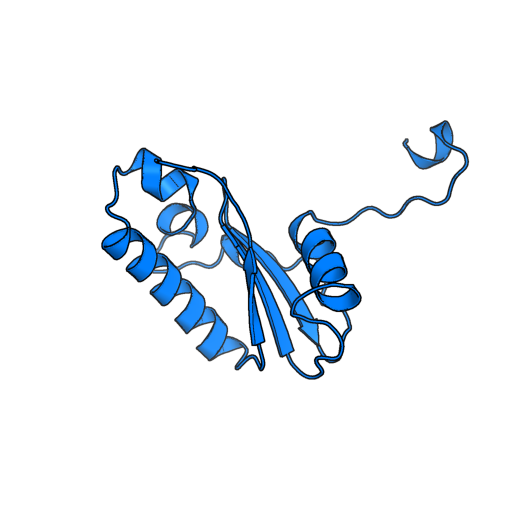CA 1
ATOM 927 C C . THR A 1 120 ? 10.584 20.916 -10.014 1.00 32.91 120 THR A C 1
ATOM 929 O O . THR A 1 120 ? 11.594 20.176 -10.039 1.00 32.91 120 THR A O 1
#

Nearest PDB structures (foldseek):
  1woq-assembly2_B  TM=9.442E-01  e=1.795E-12  Arthrobacter sp. KM
  3lm2-assembly1_B  TM=8.283E-01  e=6.450E-07  Agrobacterium fabrum str. C58
  4htl-assembly1_A  TM=7.535E-01  e=8.374E-07  Listeria monocytogenes EGD-e
  3bp8-assembly2_B  TM=7.516E-01  e=2.149E-04  unclassified
  3r8e-assembly1_A-2  TM=7.591E-01  e=3.393E-04  Cytophaga hutchinsonii ATCC 33406

Foldseek 3Di:
DVCVVPVDDDDDADPQQVVVLCCCPPRPVPPDAAWEWEWAAALFIDIWIDHGSHTPGDDDQQQPDDPNGRLRCQQHPVNCVVVVHDPVRSVVSVVSSVVVVCVVRVTPYYHYHYDDDDDD

Solvent-accessible surface area (backbone atoms only — not comparable to full-atom values): 6804 Å² total; per-residue (Å²): 114,65,42,81,73,66,80,44,93,76,85,87,74,57,70,36,46,51,51,36,52,49,27,40,72,75,44,92,41,46,92,48,64,50,36,37,38,33,37,31,37,29,81,41,32,40,26,19,39,26,52,62,75,39,76,50,79,89,45,65,63,20,66,40,73,55,91,92,35,38,35,20,80,61,40,6,48,45,38,29,61,76,70,67,48,54,67,72,61,39,49,50,42,41,48,55,51,51,52,52,52,40,75,74,62,64,52,76,40,82,44,84,45,64,76,83,81,90,77,128

Secondary structure (DSSP, 8-state):
-HHHHH-S------HHHHHHHHHHHHSTTTT--SEEEEEEESSSEEEEEEETTEEETT--GGG-BSSSSBSHHHHSHHHHHHTT--HHHHHHHHHHHHHHHHHHH--SEEEEE-------

pLDDT: mean 92.92, std 11.81, range [32.91, 98.69]